Protein AF-K7KQ99-F1 (afdb_monomer_lite)

Organism: Glycine max (NCBI:txid3847)

Sequence (174 aa):
MGEITYEMKDLAYCYRIIEVPTDLLSLSADNTRWLSEVENCKVRKMDAMFNAAYFALNLCDNMQGCGGANHTPCLQRKILDYFSGVDNADFCKKIGQSSPFLRADLKVFLQSNSHARFTPRAVARVMHGIASPAYPSTAWSKTHFWGRYTHIDFKEVMEAAKEELKNFVGKDTL

Foldseek 3Di:
DDDDDDDDDDPVPPDDDPDDDPDPPVVVVVVVVVVVVVVVVVVLVVVLLVCQVCCLPPPCPCPQVADDNRSVVSSVVSVVCVVVVVCPVPPVCQQDADDPCLLVVLLVVCVVPVVDDDQLLRSLCQQCQHADPSRGCVPRVPDPSGNVRVSHDSVSSSVSNNVSVVVVVVVVVD

pLDDT: mean 84.24, std 14.12, range [37.81, 97.44]

Structure (mmCIF, N/CA/C/O backbone):
data_AF-K7KQ99-F1
#
_entry.id   AF-K7KQ99-F1
#
loop_
_atom_site.group_PDB
_atom_site.id
_atom_site.type_symbol
_atom_site.label_atom_id
_atom_site.label_alt_id
_atom_site.label_comp_id
_atom_site.label_asym_id
_atom_site.label_entity_id
_atom_site.label_seq_id
_atom_site.pdbx_PDB_ins_code
_atom_site.Cartn_x
_atom_site.Cartn_y
_atom_site.Cartn_z
_atom_site.occupancy
_atom_site.B_iso_or_equiv
_atom_site.auth_seq_id
_atom_site.auth_comp_id
_atom_site.auth_asym_id
_atom_site.auth_atom_id
_atom_site.pdbx_PDB_model_num
ATOM 1 N N . MET A 1 1 ? 4.395 -51.155 4.653 1.00 43.78 1 MET A N 1
ATOM 2 C CA . MET A 1 1 ? 4.197 -49.739 4.286 1.00 43.78 1 MET A CA 1
ATOM 3 C C . MET A 1 1 ? 4.513 -48.923 5.524 1.00 43.78 1 MET A C 1
ATOM 5 O O . MET A 1 1 ? 3.871 -49.160 6.534 1.00 43.78 1 MET A O 1
ATOM 9 N N . GLY A 1 2 ? 5.576 -48.116 5.502 1.00 45.88 2 GLY A N 1
ATOM 10 C CA . GLY A 1 2 ? 5.988 -47.327 6.667 1.00 45.88 2 GLY A CA 1
ATOM 11 C C . GLY A 1 2 ? 5.141 -46.065 6.761 1.00 45.88 2 GLY A C 1
ATOM 12 O O . GLY A 1 2 ? 5.211 -45.227 5.866 1.00 45.88 2 GLY A O 1
ATOM 13 N N . GLU A 1 3 ? 4.314 -45.960 7.797 1.00 49.88 3 GLU A N 1
ATOM 14 C CA . GLU A 1 3 ? 3.566 -44.739 8.090 1.00 49.88 3 GLU A CA 1
ATOM 15 C C . GLU A 1 3 ? 4.541 -43.619 8.463 1.00 49.88 3 GLU A C 1
ATOM 17 O O . GLU A 1 3 ? 5.326 -43.735 9.403 1.00 49.88 3 GLU A O 1
ATOM 22 N N . ILE A 1 4 ? 4.505 -42.533 7.692 1.00 57.16 4 ILE A N 1
ATOM 23 C CA . ILE A 1 4 ? 5.233 -41.303 7.994 1.00 57.16 4 ILE A CA 1
ATOM 24 C C . ILE A 1 4 ? 4.405 -40.548 9.032 1.00 57.16 4 ILE A C 1
ATOM 26 O O . ILE A 1 4 ? 3.406 -39.910 8.704 1.00 57.16 4 ILE A O 1
ATOM 30 N N . THR A 1 5 ? 4.819 -40.619 10.292 1.00 49.56 5 THR A N 1
ATOM 31 C CA . THR A 1 5 ? 4.307 -39.751 11.353 1.00 49.56 5 THR A CA 1
ATOM 32 C C . THR A 1 5 ? 5.035 -38.413 11.285 1.00 49.56 5 THR A C 1
ATOM 34 O O . THR A 1 5 ? 6.241 -38.354 11.524 1.00 49.56 5 THR A O 1
ATOM 37 N N . TYR A 1 6 ? 4.322 -37.338 10.950 1.00 66.25 6 TYR A N 1
ATOM 38 C CA . TYR A 1 6 ? 4.830 -35.975 11.103 1.00 66.25 6 TYR A CA 1
ATOM 39 C C . TYR A 1 6 ? 4.255 -35.368 12.387 1.00 66.25 6 TYR A C 1
ATOM 41 O O . TYR A 1 6 ? 3.071 -35.518 12.681 1.00 66.25 6 TYR A O 1
ATOM 49 N N . GLU A 1 7 ? 5.107 -34.692 13.152 1.00 58.25 7 GLU A N 1
ATOM 50 C CA . GLU A 1 7 ? 4.725 -33.982 14.368 1.00 58.25 7 GLU A CA 1
ATOM 51 C C . GLU A 1 7 ? 4.731 -32.476 14.067 1.00 58.25 7 GLU A C 1
ATOM 53 O O . GLU A 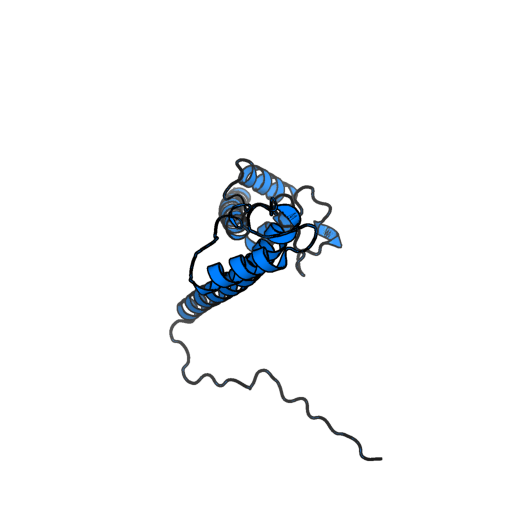1 7 ? 5.762 -31.900 13.706 1.00 58.25 7 GLU A O 1
ATOM 58 N N . MET A 1 8 ? 3.567 -31.831 14.166 1.00 61.69 8 MET A N 1
ATOM 59 C CA . MET A 1 8 ? 3.428 -30.389 13.963 1.00 61.69 8 MET A CA 1
ATOM 60 C C . MET A 1 8 ? 3.945 -29.667 15.211 1.00 61.69 8 MET A C 1
ATOM 62 O O . MET A 1 8 ? 3.197 -29.424 16.154 1.00 61.69 8 MET A O 1
ATOM 66 N N . LYS A 1 9 ? 5.242 -29.349 15.250 1.00 59.62 9 LYS A N 1
ATOM 67 C CA . LYS A 1 9 ? 5.777 -28.449 16.278 1.00 59.62 9 LYS A CA 1
ATOM 68 C C . LYS A 1 9 ? 5.304 -27.026 15.999 1.00 59.62 9 LYS A C 1
ATOM 70 O O . LYS A 1 9 ? 5.375 -26.560 14.863 1.00 59.62 9 LYS A O 1
ATOM 75 N N . ASP A 1 10 ? 4.820 -26.356 17.039 1.00 62.56 10 ASP A N 1
ATOM 76 C CA . ASP A 1 10 ? 4.367 -24.970 16.976 1.00 62.56 10 ASP A CA 1
ATOM 77 C C . ASP A 1 10 ? 5.523 -24.059 16.524 1.00 62.56 10 ASP A C 1
ATOM 79 O O . ASP A 1 10 ? 6.501 -23.844 17.246 1.00 62.56 10 ASP A O 1
ATOM 83 N N . LEU A 1 11 ? 5.421 -23.552 15.291 1.00 63.31 11 LEU A N 1
ATOM 84 C CA . LEU A 1 11 ? 6.428 -22.702 14.650 1.00 63.31 11 LEU A CA 1
ATOM 85 C C . LEU A 1 11 ? 6.649 -21.379 15.405 1.00 63.31 11 LEU A C 1
ATOM 87 O O . LEU A 1 11 ? 7.655 -20.709 15.168 1.00 63.31 11 LEU A O 1
ATOM 91 N N . ALA A 1 12 ? 5.747 -21.001 16.318 1.00 62.38 12 ALA A N 1
ATOM 92 C CA . ALA A 1 12 ? 5.873 -19.785 17.114 1.00 62.38 12 ALA A CA 1
ATOM 93 C C . ALA A 1 12 ? 7.035 -19.833 18.131 1.00 62.38 12 ALA A C 1
ATOM 95 O O . ALA A 1 12 ? 7.519 -18.784 18.551 1.00 62.38 12 ALA A O 1
ATOM 96 N N . TYR A 1 13 ? 7.535 -21.020 18.495 1.00 55.25 13 TYR A N 1
ATOM 97 C CA . TYR A 1 13 ? 8.533 -21.194 19.563 1.00 55.25 13 TYR A CA 1
ATOM 98 C C . TYR A 1 13 ? 10.008 -21.058 19.140 1.00 55.25 13 TYR A C 1
ATOM 100 O O . TYR A 1 13 ? 10.902 -21.302 19.951 1.00 55.25 13 TYR A O 1
ATOM 108 N N . CYS A 1 14 ? 10.315 -20.637 17.910 1.00 71.56 14 CYS A N 1
ATOM 109 C CA . CYS A 1 14 ? 11.712 -20.470 17.472 1.00 71.56 14 CYS A CA 1
ATOM 110 C C . CYS A 1 14 ? 12.443 -19.285 18.133 1.00 71.56 14 CYS A C 1
ATOM 112 O O . CYS A 1 14 ? 13.651 -19.132 17.951 1.00 71.56 14 CYS A O 1
ATOM 114 N N . TYR A 1 15 ? 11.735 -18.454 18.901 1.00 72.88 15 TYR A N 1
ATOM 115 C CA . TYR A 1 15 ? 12.301 -17.306 19.601 1.00 72.88 15 TYR A CA 1
ATOM 116 C C . TYR A 1 15 ? 11.977 -17.380 21.092 1.00 72.88 15 TYR A C 1
ATOM 118 O O . TYR A 1 15 ? 10.843 -17.635 21.490 1.00 72.88 15 TYR A O 1
ATOM 126 N N . ARG A 1 16 ? 12.985 -17.125 21.931 1.00 77.81 16 ARG A N 1
ATOM 127 C CA . ARG A 1 16 ? 12.833 -16.985 23.381 1.00 77.81 16 ARG A CA 1
ATOM 128 C C . ARG A 1 16 ? 13.066 -15.527 23.750 1.00 77.81 16 ARG A C 1
ATOM 130 O O . ARG A 1 16 ? 14.106 -14.974 23.404 1.00 77.81 16 ARG A O 1
ATOM 137 N N . ILE A 1 17 ? 12.129 -14.925 24.480 1.00 82.38 17 ILE A N 1
ATOM 138 C CA . ILE A 1 17 ? 12.326 -13.596 25.069 1.00 82.38 17 ILE A CA 1
ATOM 139 C C . ILE A 1 17 ? 13.423 -13.730 26.131 1.00 82.38 17 ILE A C 1
ATOM 141 O O . ILE A 1 17 ? 13.237 -14.413 27.138 1.00 82.38 17 ILE A O 1
ATOM 145 N N . ILE A 1 18 ? 14.594 -13.151 25.861 1.00 85.81 18 ILE A N 1
ATOM 146 C CA . ILE A 1 18 ? 15.733 -13.159 26.793 1.00 85.81 18 ILE A CA 1
ATOM 147 C C . ILE A 1 18 ? 15.508 -12.119 27.892 1.00 85.81 18 ILE A C 1
ATOM 149 O O . ILE A 1 18 ? 15.753 -12.400 29.061 1.00 85.81 18 ILE A O 1
ATOM 153 N N . GLU A 1 19 ? 14.990 -10.955 27.511 1.00 86.88 19 GLU A N 1
ATOM 154 C CA . GLU A 1 19 ? 14.719 -9.829 28.392 1.00 86.88 19 GLU A CA 1
ATOM 155 C C . GLU A 1 19 ? 13.341 -9.262 28.054 1.00 86.88 19 GLU A C 1
ATOM 157 O O . GLU A 1 19 ? 13.034 -9.010 26.886 1.00 86.88 19 GLU A O 1
ATOM 162 N N . VAL A 1 20 ? 12.483 -9.124 29.069 1.00 87.19 20 VAL A N 1
ATOM 163 C CA . VAL A 1 20 ? 11.150 -8.546 28.889 1.00 87.19 20 VAL A CA 1
ATOM 164 C C . VAL A 1 20 ? 11.314 -7.028 28.776 1.00 87.19 20 VAL A C 1
ATOM 166 O O . VAL A 1 20 ? 11.814 -6.418 29.723 1.00 87.19 20 VAL A O 1
ATOM 169 N N . PRO A 1 21 ? 10.903 -6.403 27.659 1.00 87.25 21 PRO A N 1
ATOM 170 C CA . PRO A 1 21 ? 11.027 -4.963 27.486 1.00 87.25 21 PRO A CA 1
ATOM 171 C C . PRO A 1 21 ? 10.235 -4.230 28.567 1.00 87.25 21 PRO A C 1
ATOM 173 O O . PRO A 1 21 ? 9.059 -4.523 28.785 1.00 87.25 21 PRO A O 1
ATOM 176 N N . THR A 1 22 ? 10.864 -3.254 29.214 1.00 92.00 22 THR A N 1
ATOM 177 C CA . THR A 1 22 ? 10.213 -2.414 30.230 1.00 92.00 22 THR A CA 1
ATOM 178 C C . THR A 1 22 ? 9.195 -1.451 29.619 1.00 92.00 22 THR A C 1
ATOM 180 O O . THR A 1 22 ? 8.203 -1.121 30.264 1.00 92.00 22 THR A O 1
ATOM 183 N N . ASP A 1 23 ? 9.410 -1.044 28.365 1.00 94.12 23 ASP A N 1
ATOM 184 C CA . ASP A 1 23 ? 8.520 -0.174 27.600 1.00 94.12 23 ASP A CA 1
ATOM 185 C C . ASP A 1 23 ? 8.159 -0.811 26.249 1.00 94.12 23 ASP A C 1
ATOM 187 O O . ASP A 1 23 ? 8.884 -0.723 25.252 1.00 94.12 23 ASP A O 1
ATOM 191 N N . LEU A 1 24 ? 6.993 -1.457 26.218 1.00 93.19 24 LEU A N 1
ATOM 192 C CA . LEU A 1 24 ? 6.443 -2.064 25.006 1.00 93.19 24 LEU A CA 1
ATOM 193 C C . LEU A 1 24 ? 6.064 -1.023 23.942 1.00 93.19 24 LEU A C 1
ATOM 195 O O . LEU A 1 24 ? 6.106 -1.338 22.751 1.00 93.19 24 LEU A O 1
ATOM 199 N N . LEU A 1 25 ? 5.698 0.202 24.338 1.00 94.00 25 LEU A N 1
ATOM 200 C CA . LEU A 1 25 ? 5.311 1.253 23.397 1.00 94.00 25 LEU A CA 1
ATOM 201 C C . LEU A 1 25 ? 6.534 1.741 22.627 1.00 94.00 25 LEU A C 1
ATOM 203 O O . LEU A 1 25 ? 6.491 1.776 21.395 1.00 94.00 25 LEU A O 1
ATOM 207 N N . SER A 1 26 ? 7.629 2.028 23.331 1.00 94.69 26 SER A N 1
ATOM 208 C CA . SER A 1 26 ? 8.900 2.405 22.708 1.00 94.69 26 SER A CA 1
ATOM 209 C C . SER A 1 26 ? 9.400 1.317 21.753 1.00 94.69 26 SER A C 1
ATOM 211 O O . SER A 1 26 ? 9.641 1.592 20.576 1.00 94.69 26 SER A O 1
ATOM 213 N N . LEU A 1 27 ? 9.403 0.050 22.193 1.00 94.12 27 LEU A N 1
ATOM 214 C CA . LEU A 1 27 ? 9.793 -1.071 21.333 1.00 94.12 27 LEU A CA 1
ATOM 215 C C . LEU A 1 27 ? 8.926 -1.164 20.067 1.00 94.12 27 LEU A C 1
ATOM 217 O O . LEU A 1 27 ? 9.435 -1.397 18.970 1.00 94.12 27 LEU A O 1
ATOM 221 N N . SER A 1 28 ? 7.609 -0.985 20.196 1.00 94.81 28 SER A N 1
ATOM 222 C CA . SER A 1 28 ? 6.703 -1.019 19.044 1.00 94.81 28 SER A CA 1
ATOM 223 C C . SER A 1 28 ? 6.969 0.124 18.058 1.00 94.81 28 SER A C 1
ATOM 225 O O . SER A 1 28 ? 6.909 -0.084 16.841 1.00 94.81 28 SER A O 1
ATOM 227 N N . ALA A 1 29 ? 7.309 1.313 18.562 1.00 94.06 29 ALA A N 1
ATOM 228 C CA . ALA A 1 29 ? 7.637 2.474 17.749 1.00 94.06 29 ALA A CA 1
ATOM 229 C C . ALA A 1 29 ? 8.964 2.274 17.004 1.00 94.06 29 ALA A C 1
ATOM 231 O O . ALA A 1 29 ? 9.037 2.546 15.804 1.00 94.06 29 ALA A O 1
ATOM 232 N N . ASP A 1 30 ? 9.978 1.734 17.679 1.00 94.75 30 ASP A N 1
ATOM 233 C CA . ASP A 1 30 ? 11.277 1.433 17.078 1.00 94.75 30 ASP A CA 1
ATOM 234 C C . ASP A 1 30 ? 11.171 0.334 16.017 1.00 94.75 30 ASP A C 1
ATOM 236 O O . ASP A 1 30 ? 11.665 0.510 14.902 1.00 94.75 30 ASP A O 1
ATOM 240 N N . ASN A 1 31 ? 10.432 -0.744 16.298 1.00 95.12 31 ASN A N 1
ATOM 241 C CA . ASN A 1 31 ? 10.139 -1.779 15.305 1.00 95.12 31 ASN A CA 1
ATOM 242 C C . ASN A 1 31 ? 9.397 -1.204 14.094 1.00 95.12 31 ASN A C 1
ATOM 244 O O . ASN A 1 31 ? 9.729 -1.528 12.957 1.00 95.12 31 ASN A O 1
ATOM 248 N N . THR A 1 32 ? 8.416 -0.326 14.316 1.00 94.00 32 THR A N 1
ATOM 249 C CA . THR A 1 32 ? 7.682 0.330 13.223 1.00 94.00 32 THR A CA 1
ATOM 250 C C . THR A 1 32 ? 8.614 1.192 12.373 1.00 94.00 32 THR A C 1
ATOM 252 O O . THR A 1 32 ? 8.541 1.138 11.143 1.00 94.00 32 THR A O 1
ATOM 255 N N . ARG A 1 33 ? 9.514 1.959 13.001 1.00 93.38 33 ARG A N 1
ATOM 256 C CA . ARG A 1 33 ? 10.510 2.782 12.301 1.00 93.38 33 ARG A CA 1
ATOM 257 C C . ARG A 1 33 ? 11.445 1.911 11.465 1.00 93.38 33 ARG A C 1
ATOM 259 O O . ARG A 1 33 ? 11.558 2.135 10.263 1.00 93.38 33 ARG A O 1
ATOM 266 N N . TRP A 1 34 ? 12.035 0.883 12.070 1.00 96.19 34 TRP A N 1
ATOM 267 C CA . TRP A 1 34 ? 12.960 -0.022 11.390 1.00 96.19 34 TRP A CA 1
ATOM 268 C C . TRP A 1 34 ? 12.298 -0.762 10.224 1.00 96.19 34 TRP A C 1
ATOM 270 O O . TRP A 1 34 ? 12.834 -0.797 9.118 1.00 96.19 34 TRP A O 1
ATOM 280 N N . LEU A 1 35 ? 11.091 -1.299 10.426 1.00 96.00 35 LEU A N 1
ATOM 281 C CA . LEU A 1 35 ? 10.347 -1.963 9.355 1.00 96.00 35 LEU A CA 1
ATOM 282 C C . LEU A 1 35 ? 10.003 -0.999 8.215 1.00 96.00 35 LEU A C 1
ATOM 284 O O . LEU A 1 35 ? 10.075 -1.401 7.056 1.00 96.00 35 LEU A O 1
ATOM 288 N N . SER A 1 36 ? 9.705 0.268 8.520 1.00 89.25 36 SER A N 1
ATOM 289 C CA . SER A 1 36 ? 9.479 1.298 7.496 1.00 89.25 36 SER A CA 1
ATOM 290 C C . SER A 1 36 ? 10.750 1.580 6.687 1.00 89.25 36 SER A C 1
ATOM 292 O O . SER A 1 36 ? 10.695 1.745 5.471 1.00 89.25 36 SER A O 1
ATOM 294 N N . GLU A 1 37 ? 11.920 1.621 7.328 1.00 89.38 37 GLU A N 1
ATOM 295 C CA . GLU A 1 37 ? 13.207 1.780 6.637 1.00 89.38 37 GLU A CA 1
ATOM 296 C C . GLU A 1 37 ? 13.516 0.584 5.729 1.00 89.38 37 GLU A C 1
ATOM 298 O O . GLU A 1 37 ? 13.931 0.762 4.579 1.00 89.38 37 GLU A O 1
ATOM 303 N N . VAL A 1 38 ? 13.264 -0.635 6.217 1.00 92.81 38 VAL A N 1
ATOM 304 C CA . VAL A 1 38 ? 13.415 -1.865 5.432 1.00 92.81 38 VAL A CA 1
ATOM 305 C C . VAL A 1 38 ? 12.477 -1.846 4.229 1.00 92.81 38 VAL A C 1
ATOM 307 O O . VAL A 1 38 ? 12.939 -2.072 3.110 1.00 92.81 38 VAL A O 1
ATOM 310 N N . GLU A 1 39 ? 11.194 -1.546 4.431 1.00 89.56 39 GLU A N 1
ATOM 311 C CA . GLU A 1 39 ? 10.198 -1.421 3.362 1.00 89.56 39 GLU A CA 1
ATOM 312 C C . GLU A 1 39 ? 10.657 -0.417 2.299 1.00 89.56 39 GLU A C 1
ATOM 314 O O . GLU A 1 39 ? 10.810 -0.788 1.134 1.00 89.56 39 GLU A O 1
ATOM 319 N N . ASN A 1 40 ? 10.995 0.810 2.705 1.00 85.12 40 ASN A N 1
ATOM 320 C CA . ASN A 1 40 ? 11.466 1.861 1.802 1.00 85.12 40 ASN A CA 1
ATOM 321 C C . ASN A 1 40 ? 12.708 1.434 1.009 1.00 85.12 40 ASN A C 1
ATOM 323 O O . ASN A 1 40 ? 12.800 1.676 -0.194 1.00 85.12 40 ASN A O 1
ATOM 327 N N . CYS A 1 41 ? 13.665 0.762 1.654 1.00 86.62 41 CYS A N 1
ATOM 328 C CA . CYS A 1 41 ? 14.852 0.245 0.979 1.00 86.62 41 CYS A CA 1
ATOM 329 C C . CYS A 1 41 ? 14.492 -0.796 -0.093 1.00 86.62 41 CYS A C 1
ATOM 331 O O . CYS A 1 41 ? 15.061 -0.782 -1.187 1.00 86.62 41 CYS A O 1
ATOM 333 N N . LYS A 1 42 ? 13.557 -1.710 0.199 1.00 91.25 42 LYS A N 1
ATOM 334 C CA . LYS A 1 42 ? 13.130 -2.746 -0.754 1.00 91.25 42 LYS A CA 1
ATOM 335 C C . LYS A 1 42 ? 12.348 -2.148 -1.922 1.00 91.25 42 LYS A C 1
ATOM 337 O O . LYS A 1 42 ? 12.660 -2.484 -3.064 1.00 91.25 42 LYS A O 1
ATOM 342 N N . VAL A 1 43 ? 11.413 -1.238 -1.653 1.00 86.62 43 VAL A N 1
ATOM 343 C CA . VAL A 1 43 ? 10.639 -0.537 -2.691 1.00 86.62 43 VAL A CA 1
ATOM 344 C C . VAL A 1 43 ? 11.573 0.254 -3.608 1.00 86.62 43 VAL A C 1
ATOM 346 O O . VAL A 1 43 ? 11.543 0.043 -4.817 1.00 86.62 43 VAL A O 1
ATOM 349 N N . ARG A 1 44 ? 12.527 1.025 -3.059 1.00 85.75 44 ARG A N 1
ATOM 350 C CA . ARG A 1 44 ? 13.527 1.760 -3.863 1.00 85.75 44 ARG A CA 1
ATOM 351 C C . ARG A 1 44 ? 14.327 0.866 -4.811 1.00 85.75 44 ARG A C 1
ATOM 353 O O . ARG A 1 44 ? 14.666 1.292 -5.911 1.00 85.75 44 ARG A O 1
ATOM 360 N N . LYS A 1 45 ? 14.654 -0.367 -4.408 1.00 89.19 45 LYS A N 1
ATOM 361 C CA . LYS A 1 45 ? 15.362 -1.325 -5.279 1.00 89.19 45 LYS A CA 1
ATOM 362 C C . LYS A 1 45 ? 14.492 -1.781 -6.448 1.00 89.19 45 LYS A C 1
ATOM 364 O O . LYS A 1 45 ? 14.993 -1.884 -7.567 1.00 89.19 45 LYS A O 1
ATOM 369 N N . MET A 1 46 ? 13.208 -2.035 -6.197 1.00 90.81 46 MET A N 1
ATOM 370 C CA . MET A 1 46 ? 12.254 -2.367 -7.258 1.00 90.81 46 MET A CA 1
ATOM 371 C C . MET A 1 46 ? 12.044 -1.184 -8.202 1.00 90.81 46 MET A C 1
ATOM 373 O O . MET A 1 46 ? 12.119 -1.369 -9.415 1.00 90.81 46 MET A O 1
ATOM 377 N N . ASP A 1 47 ? 11.885 0.026 -7.665 1.00 87.25 47 ASP A N 1
ATOM 378 C CA . ASP A 1 47 ? 11.748 1.248 -8.461 1.00 87.25 47 ASP A CA 1
ATOM 379 C C . ASP A 1 47 ? 12.978 1.490 -9.335 1.00 87.25 47 ASP A C 1
ATOM 381 O O . ASP A 1 47 ? 12.848 1.825 -10.509 1.00 87.25 47 ASP A O 1
ATOM 385 N N . ALA A 1 48 ? 14.185 1.280 -8.799 1.00 88.25 48 ALA A N 1
ATOM 386 C CA . ALA A 1 48 ? 15.420 1.413 -9.566 1.00 88.25 48 ALA A CA 1
ATOM 387 C C . ALA A 1 48 ? 15.443 0.465 -10.777 1.00 88.25 48 ALA A C 1
ATOM 389 O O . ALA A 1 48 ? 15.750 0.899 -11.890 1.00 88.25 48 ALA A O 1
ATOM 390 N N . MET A 1 49 ? 15.063 -0.806 -10.589 1.00 89.50 49 MET A N 1
ATOM 391 C CA . MET A 1 49 ? 14.964 -1.763 -11.695 1.00 89.50 49 MET A CA 1
ATOM 392 C C . MET A 1 49 ? 13.867 -1.394 -12.693 1.00 89.50 49 MET A C 1
ATOM 394 O O . MET A 1 49 ? 14.119 -1.393 -13.900 1.00 89.50 49 MET A O 1
ATOM 398 N N . PHE A 1 50 ? 12.671 -1.050 -12.209 1.00 90.00 50 PHE A N 1
ATOM 399 C CA . PHE A 1 50 ? 11.561 -0.642 -13.065 1.00 90.00 50 PHE A CA 1
ATOM 400 C C . PHE A 1 50 ? 11.940 0.570 -13.919 1.00 90.00 50 PHE A C 1
ATOM 402 O O . PHE A 1 50 ? 11.751 0.553 -15.131 1.00 90.00 50 PHE A O 1
ATOM 409 N N . ASN A 1 51 ? 12.553 1.588 -13.314 1.00 86.62 51 ASN A N 1
ATOM 410 C CA . ASN A 1 51 ? 12.977 2.799 -14.008 1.00 86.62 51 ASN A CA 1
ATOM 411 C C . ASN A 1 51 ? 14.064 2.519 -15.050 1.00 86.62 51 ASN A C 1
ATOM 413 O O . ASN A 1 51 ? 14.031 3.104 -16.132 1.00 86.62 51 ASN A O 1
ATOM 417 N N . ALA A 1 52 ? 15.006 1.616 -14.763 1.00 87.94 52 ALA A N 1
ATOM 418 C CA . ALA A 1 52 ? 16.021 1.212 -15.733 1.00 87.94 52 ALA A CA 1
ATOM 419 C C . ALA A 1 52 ? 15.391 0.535 -16.962 1.00 87.94 52 ALA A C 1
ATOM 421 O O . ALA A 1 52 ? 15.705 0.907 -18.095 1.00 87.94 52 ALA A O 1
ATOM 422 N N . ALA A 1 53 ? 14.466 -0.406 -16.745 1.00 87.94 53 ALA A N 1
ATOM 423 C CA . ALA A 1 5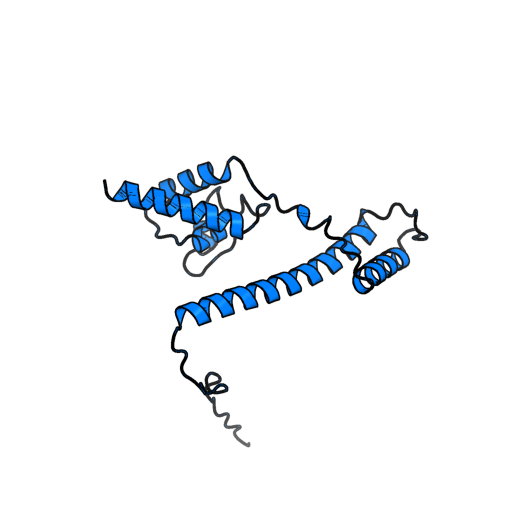3 ? 13.753 -1.092 -17.820 1.00 87.94 53 ALA A CA 1
ATOM 424 C C . ALA A 1 53 ? 12.831 -0.141 -18.603 1.00 87.94 53 ALA A C 1
ATOM 426 O O . ALA A 1 53 ? 12.856 -0.125 -19.833 1.00 87.94 53 ALA A O 1
ATOM 427 N N . TYR A 1 54 ? 12.061 0.695 -17.903 1.00 87.75 54 TYR A N 1
ATOM 428 C CA . TYR A 1 54 ? 11.166 1.672 -18.517 1.00 87.75 54 TYR A CA 1
ATOM 429 C C . TYR A 1 54 ? 11.937 2.673 -19.377 1.00 87.75 54 TYR A C 1
ATOM 431 O O . TYR A 1 54 ? 11.531 2.934 -20.507 1.00 87.75 54 TYR A O 1
ATOM 439 N N . PHE A 1 55 ? 13.060 3.196 -18.872 1.00 86.12 55 PHE A N 1
ATOM 440 C CA . PHE A 1 55 ? 13.925 4.097 -19.628 1.00 86.12 55 PHE A CA 1
ATOM 441 C C . PHE A 1 55 ? 14.448 3.429 -20.900 1.00 86.12 55 PHE A C 1
ATOM 443 O O . PHE A 1 55 ? 14.354 4.013 -21.975 1.00 86.12 55 PHE A O 1
ATOM 450 N N . ALA A 1 56 ? 14.960 2.201 -20.785 1.00 84.88 56 ALA A N 1
ATOM 451 C CA . ALA A 1 56 ? 15.491 1.461 -21.921 1.00 84.88 56 ALA A CA 1
ATOM 452 C C . ALA A 1 56 ? 14.439 1.248 -23.019 1.00 84.88 56 ALA A C 1
ATOM 454 O O . ALA A 1 56 ? 14.760 1.418 -24.185 1.00 84.88 56 ALA A O 1
ATOM 455 N N . LEU A 1 57 ? 13.196 0.929 -22.648 1.00 83.12 57 LEU A N 1
ATOM 456 C CA . LEU A 1 57 ? 12.130 0.610 -23.602 1.00 83.12 57 LEU A CA 1
ATOM 457 C C . LEU A 1 57 ? 11.381 1.830 -24.151 1.00 83.12 57 LEU A C 1
ATOM 459 O O . LEU A 1 57 ? 10.911 1.784 -25.282 1.00 83.12 57 LEU A O 1
ATOM 463 N N . ASN A 1 58 ? 11.218 2.891 -23.354 1.00 83.44 58 ASN A N 1
ATOM 464 C CA . ASN A 1 58 ? 10.287 3.981 -23.674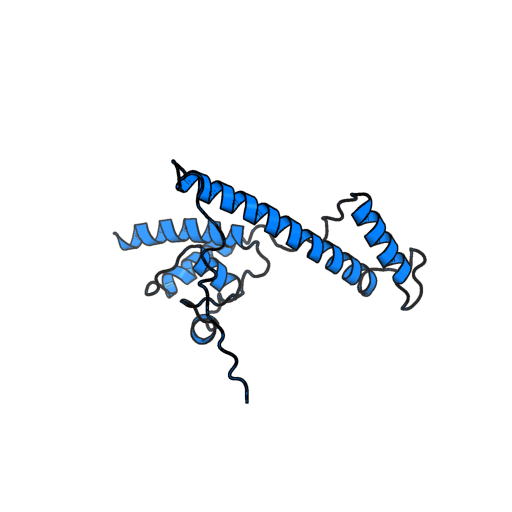 1.00 83.44 58 ASN A CA 1
ATOM 465 C C . ASN A 1 58 ? 10.948 5.358 -23.808 1.00 83.44 58 ASN A C 1
ATOM 467 O O . ASN A 1 58 ? 10.290 6.280 -24.277 1.00 83.44 58 ASN A O 1
ATOM 471 N N . LEU A 1 59 ? 12.195 5.532 -23.351 1.00 83.50 59 LEU A N 1
ATOM 472 C CA . LEU A 1 59 ? 12.850 6.847 -23.283 1.00 83.50 59 LEU A CA 1
ATOM 473 C C . LEU A 1 59 ? 14.253 6.892 -23.917 1.00 83.50 59 LEU A C 1
ATOM 475 O O . LEU A 1 59 ? 14.822 7.978 -23.992 1.00 83.50 59 LEU A O 1
ATOM 479 N N . CYS A 1 60 ? 14.864 5.767 -24.329 1.00 82.94 60 CYS A N 1
ATOM 480 C CA . CYS A 1 60 ? 16.149 5.829 -25.046 1.00 82.94 60 CYS A CA 1
ATOM 481 C C . CYS A 1 60 ? 15.918 6.445 -26.431 1.00 82.94 60 CYS A C 1
ATOM 483 O O . CYS A 1 60 ? 15.422 5.769 -27.326 1.00 82.94 60 CYS A O 1
ATOM 485 N N . ASP A 1 61 ? 16.393 7.670 -26.650 1.00 79.50 61 ASP A N 1
ATOM 486 C CA . ASP A 1 61 ? 16.387 8.318 -27.973 1.00 79.50 61 ASP A CA 1
ATOM 487 C C . ASP A 1 61 ? 17.479 7.776 -28.926 1.00 79.50 61 ASP A C 1
ATOM 489 O O . ASP A 1 61 ? 17.889 8.450 -29.864 1.00 79.50 61 ASP A O 1
ATOM 493 N N . ASN A 1 62 ? 18.034 6.582 -28.676 1.00 74.62 62 ASN A N 1
ATOM 494 C CA . ASN A 1 62 ? 19.167 6.000 -29.423 1.00 74.62 62 ASN A CA 1
ATOM 495 C C . ASN A 1 62 ? 20.464 6.837 -29.433 1.00 74.62 62 ASN A C 1
ATOM 497 O O . ASN A 1 62 ? 21.425 6.516 -30.126 1.00 74.62 62 ASN A O 1
ATOM 501 N N . MET A 1 63 ? 20.548 7.871 -28.594 1.00 66.88 63 MET A N 1
ATOM 502 C CA . MET A 1 63 ? 21.662 8.832 -28.568 1.00 66.88 63 MET A CA 1
ATOM 503 C C . MET A 1 63 ? 22.896 8.354 -27.780 1.00 66.88 63 MET A C 1
ATOM 505 O O . MET A 1 63 ? 23.890 9.066 -27.689 1.00 66.88 63 MET A O 1
ATOM 509 N N . GLN A 1 64 ? 22.852 7.166 -27.170 1.00 66.38 64 GLN A N 1
ATOM 510 C CA . GLN A 1 64 ? 23.871 6.692 -26.216 1.00 66.38 64 GLN A CA 1
ATOM 511 C C . GLN A 1 64 ? 24.476 5.337 -26.604 1.00 66.38 64 GLN A C 1
ATOM 513 O O . GLN A 1 64 ? 24.706 4.480 -25.752 1.00 66.38 64 GLN A O 1
ATOM 518 N N . GLY A 1 65 ? 24.684 5.113 -27.903 1.00 67.56 65 GLY A N 1
ATOM 519 C CA . GLY A 1 65 ? 25.214 3.846 -28.427 1.00 67.56 65 GLY A CA 1
ATOM 520 C C . GLY A 1 65 ? 24.218 2.677 -28.376 1.00 67.56 65 GLY A C 1
ATOM 521 O O . GLY A 1 65 ? 24.607 1.540 -28.627 1.00 67.56 65 GLY A O 1
ATOM 522 N N . CYS A 1 66 ? 22.948 2.952 -28.052 1.00 78.62 66 CYS A N 1
ATOM 523 C CA . CYS A 1 66 ? 21.817 2.024 -28.155 1.00 78.62 66 CYS A CA 1
ATOM 524 C C . CYS A 1 66 ? 21.303 2.065 -29.612 1.00 78.62 66 CYS A C 1
ATOM 526 O O . CYS A 1 66 ? 21.265 3.141 -30.207 1.00 78.62 66 CYS A O 1
ATOM 528 N N . GLY A 1 67 ? 21.007 0.912 -30.226 1.00 69.31 67 GLY A N 1
ATOM 529 C CA . GLY A 1 67 ? 20.705 0.828 -31.663 1.00 69.31 67 GLY A CA 1
ATOM 530 C C . GLY A 1 67 ? 19.550 -0.121 -31.976 1.00 69.31 67 GLY A C 1
ATOM 531 O O . GLY A 1 67 ? 19.598 -1.302 -31.630 1.00 69.31 67 GLY A O 1
ATOM 532 N N . GLY A 1 68 ? 18.516 0.382 -32.657 1.00 73.06 68 GLY A N 1
ATOM 533 C CA . GLY A 1 68 ? 17.309 -0.393 -32.959 1.00 73.06 68 GLY A CA 1
ATOM 534 C C . GLY A 1 68 ? 16.620 -0.875 -31.679 1.00 73.06 68 GLY A C 1
ATOM 535 O O . GLY A 1 68 ? 16.405 -0.091 -30.767 1.00 73.06 68 GLY A O 1
ATOM 536 N N . ALA A 1 69 ? 16.313 -2.172 -31.596 1.00 74.25 69 ALA A N 1
ATOM 537 C CA . ALA A 1 69 ? 15.747 -2.793 -30.393 1.00 74.25 69 ALA A CA 1
ATOM 538 C C . ALA A 1 69 ? 16.803 -3.175 -29.327 1.00 74.25 69 ALA A C 1
ATOM 540 O O . ALA A 1 69 ? 16.455 -3.698 -28.266 1.00 74.25 69 ALA A O 1
ATOM 541 N N . ASN A 1 70 ? 18.100 -2.948 -29.585 1.00 81.25 70 ASN A N 1
ATOM 542 C CA . ASN A 1 70 ? 19.172 -3.308 -28.656 1.00 81.25 70 ASN A CA 1
ATOM 543 C C . ASN A 1 70 ? 19.452 -2.179 -27.656 1.00 81.25 70 ASN A C 1
ATOM 545 O O . ASN A 1 70 ? 20.315 -1.322 -27.865 1.00 81.25 70 ASN A O 1
ATOM 549 N N . HIS A 1 71 ? 18.764 -2.241 -26.515 1.00 86.44 71 HIS A N 1
ATOM 550 C CA . HIS A 1 71 ? 18.937 -1.307 -25.396 1.00 86.44 71 HIS A CA 1
ATOM 551 C C . HIS A 1 71 ? 19.867 -1.815 -24.277 1.00 86.44 71 HIS A C 1
ATOM 553 O O . HIS A 1 71 ? 19.973 -1.176 -23.227 1.00 86.44 71 HIS A O 1
ATOM 559 N N . THR A 1 72 ? 20.588 -2.925 -24.488 1.00 87.44 72 THR A N 1
ATOM 560 C CA . THR A 1 72 ? 21.564 -3.473 -23.524 1.00 87.44 72 THR A CA 1
ATOM 561 C C . THR A 1 72 ? 22.560 -2.426 -23.001 1.00 87.44 72 THR A C 1
ATOM 563 O O . THR A 1 72 ? 22.736 -2.366 -21.782 1.00 87.44 72 THR A O 1
ATOM 566 N N . PRO A 1 73 ? 23.152 -1.542 -23.837 1.00 87.38 73 PRO A N 1
ATOM 567 C CA . PRO A 1 73 ? 24.074 -0.512 -23.345 1.00 87.38 73 PRO A CA 1
ATOM 568 C C . PRO A 1 73 ? 23.416 0.483 -22.375 1.00 87.38 73 PRO A C 1
ATOM 570 O O . PRO A 1 73 ? 24.024 0.898 -21.389 1.00 87.38 73 PRO A O 1
ATOM 573 N N . CYS A 1 74 ? 22.146 0.836 -22.598 1.00 87.50 74 CYS A N 1
ATOM 574 C CA . CYS A 1 74 ? 21.404 1.738 -21.712 1.00 87.50 74 CYS A CA 1
ATOM 575 C C . CYS A 1 74 ? 21.111 1.106 -20.357 1.00 87.50 74 CYS A C 1
ATOM 577 O O . CYS A 1 74 ? 21.265 1.766 -19.329 1.00 87.50 74 CYS A O 1
ATOM 579 N N . LEU A 1 75 ? 20.723 -0.171 -20.356 1.00 88.25 75 LEU A N 1
ATOM 580 C CA . LEU A 1 75 ? 20.533 -0.946 -19.132 1.00 88.25 75 LEU A CA 1
ATOM 581 C C . LEU A 1 75 ? 21.840 -1.059 -18.347 1.00 88.25 75 LEU A C 1
ATOM 583 O O . LEU A 1 75 ? 21.855 -0.755 -17.158 1.00 88.25 75 LEU A O 1
ATOM 587 N N . GLN A 1 76 ? 22.944 -1.417 -19.008 1.00 90.06 76 GLN A N 1
ATOM 588 C CA . GLN A 1 76 ? 24.263 -1.493 -18.374 1.00 90.06 76 GLN A CA 1
ATOM 589 C C . GLN A 1 76 ? 24.663 -0.162 -17.733 1.00 90.06 76 GLN A C 1
ATOM 591 O O . GLN A 1 76 ? 25.106 -0.148 -16.588 1.00 90.06 76 GLN A O 1
ATOM 596 N N . ARG A 1 77 ? 24.433 0.963 -18.418 1.00 87.62 77 ARG A N 1
ATOM 597 C CA . ARG A 1 77 ? 24.693 2.293 -17.858 1.00 87.62 77 ARG A CA 1
ATOM 598 C C . ARG A 1 77 ? 23.854 2.573 -16.611 1.00 87.62 77 ARG A C 1
ATOM 600 O O . ARG A 1 77 ? 24.406 2.982 -15.600 1.00 87.62 77 ARG A O 1
ATOM 607 N N . LYS A 1 78 ? 22.549 2.283 -16.638 1.00 88.69 78 LYS A N 1
ATOM 608 C CA . LYS A 1 78 ? 21.679 2.446 -15.459 1.00 88.69 78 LYS A CA 1
ATOM 609 C C . LYS A 1 78 ? 22.093 1.550 -14.287 1.00 88.69 78 LYS A C 1
ATOM 611 O O . LYS A 1 78 ? 22.000 1.976 -13.140 1.00 88.69 78 LYS A O 1
ATOM 616 N N . ILE A 1 79 ? 22.577 0.340 -14.566 1.00 90.31 79 ILE A N 1
ATOM 617 C CA . ILE A 1 79 ? 23.131 -0.564 -13.549 1.00 90.31 79 ILE A CA 1
ATOM 618 C C . ILE A 1 79 ? 24.409 0.032 -12.943 1.00 90.31 79 ILE A C 1
ATOM 620 O O . ILE A 1 79 ? 24.548 0.058 -11.722 1.00 90.31 79 ILE A O 1
ATOM 624 N N . LEU A 1 80 ? 25.319 0.547 -13.772 1.00 91.31 80 LEU A N 1
ATOM 625 C CA . LEU A 1 80 ? 26.547 1.197 -13.305 1.00 91.31 80 LEU A CA 1
ATOM 626 C C . LEU A 1 80 ? 26.252 2.447 -12.466 1.00 91.31 80 LEU A C 1
ATOM 628 O O . LEU A 1 80 ? 26.849 2.608 -11.406 1.00 91.31 80 LEU A O 1
ATOM 632 N N . ASP A 1 81 ? 25.303 3.285 -12.891 1.00 89.94 81 ASP A N 1
ATOM 633 C CA . ASP A 1 81 ? 24.846 4.459 -12.134 1.00 89.94 81 ASP A CA 1
ATOM 634 C C . ASP A 1 81 ? 24.304 4.059 -10.748 1.00 89.94 81 ASP A C 1
ATOM 636 O O . ASP A 1 81 ? 24.613 4.694 -9.742 1.00 89.94 81 ASP A O 1
ATOM 640 N N . TYR A 1 82 ? 23.525 2.973 -10.673 1.00 89.62 82 TYR A N 1
ATOM 641 C CA . TYR A 1 82 ? 22.996 2.466 -9.406 1.00 89.62 82 TYR A CA 1
ATOM 642 C C . TYR A 1 82 ? 24.115 2.047 -8.440 1.00 89.62 82 TYR A C 1
ATOM 644 O O . TYR A 1 82 ? 24.096 2.422 -7.268 1.00 89.62 82 TYR A O 1
ATOM 652 N N . PHE A 1 83 ? 25.111 1.297 -8.924 1.00 92.31 83 PHE A N 1
ATOM 653 C CA . PHE A 1 83 ? 26.221 0.823 -8.090 1.00 92.31 83 PHE A CA 1
ATOM 654 C C . PHE A 1 83 ? 27.275 1.894 -7.786 1.00 92.31 83 PHE A C 1
ATOM 656 O O . PHE A 1 83 ? 28.005 1.750 -6.807 1.00 92.31 83 PHE A O 1
ATOM 663 N N . SER A 1 84 ? 27.347 2.973 -8.569 1.00 92.38 84 SER A N 1
ATOM 664 C CA . SER A 1 84 ? 28.201 4.129 -8.269 1.00 92.38 84 SER A CA 1
ATOM 665 C C . SER A 1 84 ? 27.575 5.101 -7.261 1.00 92.38 84 SER A C 1
ATOM 667 O O . SER A 1 84 ? 28.229 6.056 -6.848 1.00 92.38 84 SER A O 1
ATOM 669 N N . GLY A 1 85 ? 26.333 4.853 -6.830 1.00 84.56 85 GLY A N 1
ATOM 670 C CA . GLY A 1 85 ? 25.618 5.709 -5.883 1.00 84.56 85 GLY A CA 1
ATOM 671 C C . GLY A 1 85 ? 25.013 6.963 -6.519 1.00 84.56 85 GLY A C 1
ATOM 672 O O . GLY A 1 85 ? 24.633 7.883 -5.796 1.00 84.56 85 GLY A O 1
ATOM 673 N N . VAL A 1 86 ? 24.902 7.019 -7.851 1.00 75.25 86 VAL A N 1
ATOM 674 C CA . VAL A 1 86 ? 24.199 8.105 -8.543 1.00 75.25 86 VAL A CA 1
ATOM 675 C C . VAL A 1 86 ? 22.699 7.909 -8.331 1.00 75.25 86 VAL A C 1
ATOM 677 O O . VAL A 1 86 ? 22.051 7.080 -8.979 1.00 75.25 86 VAL A O 1
ATOM 680 N N . ASP A 1 87 ? 22.141 8.673 -7.392 1.00 66.88 87 ASP A N 1
ATOM 681 C CA . ASP A 1 87 ? 20.736 8.580 -7.004 1.00 66.88 87 ASP A CA 1
ATOM 682 C C . ASP A 1 87 ? 19.839 9.130 -8.136 1.00 66.88 87 ASP A C 1
ATOM 684 O O . ASP A 1 87 ? 19.521 10.316 -8.209 1.00 66.88 87 ASP A O 1
ATOM 688 N N . ASN A 1 88 ? 19.420 8.255 -9.058 1.00 61.50 88 ASN A N 1
ATOM 689 C CA . ASN A 1 88 ? 18.428 8.546 -10.103 1.00 61.50 88 ASN A CA 1
ATOM 690 C C . ASN A 1 88 ? 17.005 8.594 -9.493 1.00 61.50 88 ASN A C 1
ATOM 692 O O . ASN A 1 88 ? 16.102 7.862 -9.904 1.00 61.50 88 ASN A O 1
ATOM 696 N N . ALA A 1 89 ? 16.802 9.437 -8.479 1.00 57.06 89 ALA A N 1
ATOM 697 C CA . ALA A 1 89 ? 15.553 9.549 -7.722 1.00 57.06 89 ALA A CA 1
ATOM 698 C C . ALA A 1 89 ? 14.393 10.193 -8.513 1.00 57.06 89 ALA A C 1
ATOM 700 O O . ALA A 1 89 ? 13.259 10.231 -8.034 1.00 57.06 89 ALA A O 1
ATOM 701 N N . ASP A 1 90 ? 14.642 10.704 -9.721 1.00 55.03 90 ASP A N 1
ATOM 702 C CA . ASP A 1 90 ? 13.705 11.608 -10.395 1.00 55.03 90 ASP A CA 1
ATOM 703 C C . ASP A 1 90 ? 12.429 10.960 -10.948 1.00 55.03 90 ASP A C 1
ATOM 705 O O . ASP A 1 90 ? 11.444 11.667 -11.148 1.00 55.03 90 ASP A O 1
ATOM 709 N N . PHE A 1 91 ? 12.367 9.636 -11.126 1.00 50.97 91 PHE A N 1
ATOM 710 C CA . PHE A 1 91 ? 11.142 8.996 -11.636 1.00 50.97 91 PHE A CA 1
ATOM 711 C C . PHE A 1 91 ? 10.132 8.589 -10.557 1.00 50.97 91 PHE A C 1
ATOM 713 O O . PHE A 1 91 ? 8.934 8.552 -10.842 1.00 50.97 91 PHE A O 1
ATOM 720 N N . CYS A 1 92 ? 10.565 8.352 -9.312 1.00 49.59 92 CYS A N 1
ATOM 721 C CA . CYS A 1 92 ? 9.643 7.978 -8.228 1.00 49.59 92 CYS A CA 1
ATOM 722 C C . CYS A 1 92 ? 8.786 9.174 -7.742 1.00 49.59 92 CYS A C 1
ATOM 724 O O . CYS A 1 92 ? 7.788 9.010 -7.048 1.00 49.59 92 CYS A O 1
ATOM 726 N N . LYS A 1 93 ? 9.080 10.397 -8.209 1.00 53.03 93 LYS A N 1
ATOM 727 C CA . LYS A 1 93 ? 8.314 11.619 -7.899 1.00 53.03 93 LYS A CA 1
ATOM 728 C C . LYS A 1 93 ? 6.898 11.678 -8.498 1.00 53.03 93 LYS A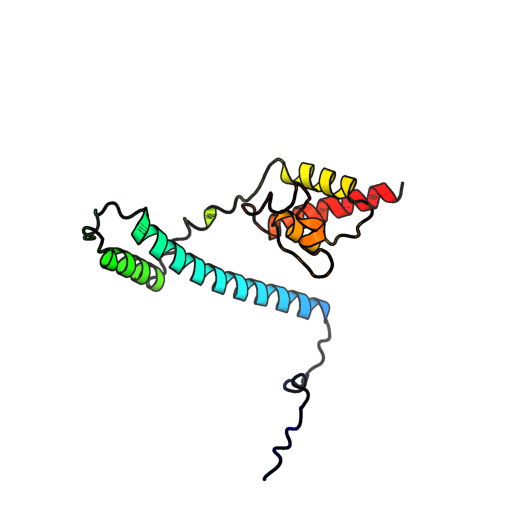 C 1
ATOM 730 O O . LYS A 1 93 ? 6.227 12.693 -8.340 1.00 53.03 93 LYS A O 1
ATOM 735 N N . LYS A 1 94 ? 6.414 10.640 -9.194 1.00 54.84 94 LYS A N 1
ATOM 736 C CA . LYS A 1 94 ? 5.043 10.639 -9.745 1.00 54.84 94 LYS A CA 1
ATOM 737 C C . LYS A 1 94 ? 3.951 10.415 -8.701 1.00 54.84 94 LYS A C 1
ATOM 739 O O . LYS A 1 94 ? 2.782 10.620 -9.020 1.00 54.84 94 LYS A O 1
ATOM 744 N N . ILE A 1 95 ? 4.312 10.027 -7.481 1.00 60.97 95 ILE A N 1
ATOM 745 C CA . ILE A 1 95 ? 3.369 10.028 -6.370 1.00 60.97 95 ILE A CA 1
ATOM 746 C C . ILE A 1 95 ? 3.207 11.482 -5.915 1.00 60.97 95 ILE A C 1
ATOM 748 O O . ILE A 1 95 ? 4.114 12.079 -5.334 1.00 60.97 95 ILE A O 1
ATOM 752 N N . GLY A 1 96 ? 2.067 12.077 -6.260 1.00 62.84 96 GLY A N 1
ATOM 753 C CA . GLY A 1 96 ? 1.732 13.441 -5.885 1.00 62.84 96 GLY A CA 1
ATOM 754 C C . GLY A 1 96 ? 1.699 13.572 -4.366 1.00 62.84 96 GLY A C 1
ATOM 755 O O . GLY A 1 96 ? 1.081 12.763 -3.679 1.00 62.84 96 GLY A O 1
ATOM 756 N N . GLN A 1 97 ? 2.357 14.601 -3.832 1.00 66.31 97 GLN A N 1
ATOM 757 C CA . GLN A 1 97 ? 2.402 14.817 -2.382 1.00 66.31 97 GLN A CA 1
ATOM 758 C C . GLN A 1 97 ? 1.097 15.379 -1.812 1.00 66.31 97 GLN A C 1
ATOM 760 O O . GLN A 1 97 ? 0.903 15.384 -0.603 1.00 66.31 97 GLN A O 1
ATOM 765 N N . SER A 1 98 ? 0.194 15.885 -2.651 1.00 72.00 98 SER A N 1
ATOM 766 C CA . SER A 1 98 ? -1.054 16.468 -2.172 1.00 72.00 98 SER A CA 1
ATOM 767 C C . SER A 1 98 ? -2.075 16.586 -3.301 1.00 72.00 98 SER A C 1
ATOM 769 O O . SER A 1 98 ? -1.728 16.841 -4.455 1.00 72.00 98 SER A O 1
ATOM 771 N N . SER A 1 99 ? -3.350 16.406 -2.955 1.00 82.81 99 SER A N 1
ATOM 772 C CA . SER A 1 99 ? -4.478 16.817 -3.788 1.00 82.81 99 SER A CA 1
ATOM 773 C C . SER A 1 99 ? -5.315 17.819 -3.004 1.00 82.81 99 SER A C 1
ATOM 775 O O . SER A 1 99 ? -5.679 17.529 -1.859 1.00 82.81 99 SER A O 1
ATOM 777 N N . PRO A 1 100 ? -5.688 18.962 -3.610 1.00 85.06 100 PRO A N 1
ATOM 778 C CA . PRO A 1 100 ? -6.525 19.960 -2.947 1.00 85.06 100 PRO A CA 1
ATOM 779 C C . PRO A 1 100 ? -7.909 19.405 -2.578 1.00 85.06 100 PRO A C 1
ATOM 781 O O . PRO A 1 100 ? -8.563 19.928 -1.679 1.00 85.06 100 PRO A O 1
ATOM 784 N N . PHE A 1 101 ? -8.347 18.323 -3.230 1.00 93.00 101 PHE A N 1
ATOM 785 C CA . PHE A 1 101 ? -9.652 17.705 -3.003 1.00 93.00 101 PHE A CA 1
ATOM 786 C C . PHE A 1 101 ? -9.625 16.578 -1.967 1.00 93.00 101 PHE A C 1
ATOM 788 O O . PHE A 1 101 ? -10.687 16.169 -1.510 1.00 93.00 101 PHE A O 1
ATOM 795 N N . LEU A 1 102 ? -8.442 16.092 -1.563 1.00 94.44 102 LEU A N 1
ATOM 796 C CA . LEU A 1 102 ? -8.307 14.905 -0.708 1.00 94.44 102 LEU A CA 1
ATOM 797 C C . LEU A 1 102 ? -9.133 15.008 0.577 1.00 94.44 102 LEU A C 1
ATOM 799 O O . LEU A 1 102 ? -9.915 14.115 0.887 1.00 94.44 102 LEU A O 1
ATOM 803 N N . ARG A 1 103 ? -9.001 16.116 1.313 1.00 94.31 103 ARG A N 1
ATOM 804 C CA . ARG A 1 103 ? -9.738 16.306 2.572 1.00 94.31 103 ARG A CA 1
ATOM 805 C C . ARG A 1 103 ? -11.246 16.433 2.361 1.00 94.31 103 ARG A C 1
ATOM 807 O O . ARG A 1 103 ? -12.018 15.890 3.146 1.00 94.31 103 ARG A O 1
ATOM 814 N N . ALA A 1 104 ? -11.669 17.118 1.299 1.00 94.88 104 ALA A N 1
ATOM 815 C CA . ALA A 1 104 ? -13.086 17.266 0.979 1.00 94.88 104 ALA A CA 1
ATOM 816 C C . ALA A 1 104 ? -13.721 15.909 0.639 1.00 94.88 104 ALA A C 1
ATOM 818 O O . ALA A 1 104 ? -14.758 15.561 1.202 1.00 94.88 104 ALA A O 1
ATOM 819 N N . ASP A 1 105 ? -13.060 15.112 -0.200 1.00 96.00 105 ASP A N 1
ATOM 820 C CA . ASP A 1 105 ? -13.539 13.786 -0.592 1.00 96.00 105 ASP A CA 1
ATOM 821 C C . ASP A 1 105 ? -13.523 12.811 0.597 1.00 96.00 105 ASP A C 1
ATOM 823 O O . ASP A 1 105 ? -14.487 12.071 0.784 1.00 96.00 105 ASP A O 1
ATOM 827 N N . LEU A 1 106 ? -12.494 12.854 1.458 1.00 95.69 106 LEU A N 1
ATOM 828 C CA . LEU A 1 106 ? -12.457 12.091 2.714 1.00 95.69 106 LEU A CA 1
ATOM 829 C C . LEU A 1 106 ? -13.655 12.420 3.609 1.00 95.69 106 LEU A C 1
ATOM 831 O O . LEU A 1 106 ? -14.308 11.514 4.128 1.00 95.69 106 LEU A O 1
ATOM 835 N N . LYS A 1 107 ? -13.981 13.704 3.761 1.00 94.56 107 LYS A N 1
ATOM 836 C CA . LYS A 1 107 ? -15.122 14.148 4.565 1.00 94.56 107 LYS A CA 1
ATOM 837 C C . LYS A 1 107 ? -16.450 13.642 4.000 1.00 94.56 107 LYS A C 1
ATOM 839 O O . LYS A 1 107 ? -17.258 13.107 4.758 1.00 94.56 107 LYS A O 1
ATOM 844 N N . VAL A 1 108 ? -16.667 13.761 2.687 1.00 95.19 108 VAL A N 1
ATOM 845 C CA . VAL A 1 108 ? -17.882 13.246 2.028 1.00 95.19 108 VAL A CA 1
ATOM 846 C C . VAL A 1 108 ? -17.962 11.723 2.150 1.00 95.19 108 VAL A C 1
ATOM 848 O O . VAL A 1 108 ? -19.035 11.185 2.431 1.00 95.19 108 VAL A O 1
ATOM 851 N N . PHE A 1 109 ? -16.837 11.022 1.996 1.00 95.56 109 PHE A N 1
ATOM 852 C CA . PHE A 1 109 ? -16.763 9.575 2.174 1.00 95.56 109 PHE A CA 1
ATOM 853 C C . PHE A 1 109 ? -17.165 9.153 3.591 1.00 95.56 109 PHE A C 1
ATOM 855 O O . PHE A 1 109 ? -18.009 8.268 3.736 1.00 95.56 109 PHE A O 1
ATOM 862 N N . LEU A 1 110 ? -16.611 9.796 4.624 1.00 94.81 110 LEU A N 1
ATOM 863 C CA . LEU A 1 110 ? -16.931 9.492 6.021 1.00 94.81 110 LEU A CA 1
ATOM 864 C C . LEU A 1 110 ? -18.404 9.782 6.337 1.00 94.81 110 LEU A C 1
ATOM 866 O O . LEU A 1 110 ? -19.076 8.940 6.922 1.00 94.81 110 LEU A O 1
ATOM 870 N N . GLN A 1 111 ? -18.938 10.915 5.871 1.00 93.19 111 GLN A N 1
ATOM 871 C CA . GLN A 1 111 ? -20.354 11.262 6.041 1.00 93.19 111 GLN A CA 1
ATOM 872 C C . GLN A 1 111 ? -21.292 10.255 5.364 1.00 93.19 111 GLN A C 1
ATOM 874 O O . GLN A 1 111 ? -22.289 9.847 5.953 1.00 93.19 111 GLN A O 1
ATOM 879 N N . SER A 1 112 ? -20.957 9.818 4.149 1.00 92.94 112 SER A N 1
ATOM 880 C CA . SER A 1 112 ? -21.773 8.858 3.391 1.00 92.94 112 SER A CA 1
ATOM 881 C C . SER A 1 112 ? -21.728 7.442 3.980 1.00 92.94 112 SER A C 1
ATOM 883 O O . SER A 1 112 ? -22.590 6.620 3.680 1.00 92.94 112 SER A O 1
ATOM 885 N N . ASN A 1 113 ? -20.727 7.147 4.813 1.00 93.12 113 ASN A N 1
ATOM 886 C CA . ASN A 1 113 ? -20.492 5.832 5.405 1.00 93.12 113 ASN A CA 1
ATOM 887 C C . ASN A 1 113 ? -20.430 5.896 6.939 1.00 93.12 113 ASN A C 1
ATOM 889 O O . ASN A 1 113 ? -19.703 5.121 7.556 1.00 93.12 113 ASN A O 1
ATOM 893 N N . SER A 1 114 ? -21.211 6.786 7.559 1.00 90.50 114 SER A N 1
ATOM 894 C CA . SER A 1 114 ? -21.237 6.994 9.018 1.00 90.50 114 SER A CA 1
ATOM 895 C C . SER A 1 114 ? -21.605 5.739 9.822 1.00 90.50 114 SER A C 1
ATOM 897 O O . SER A 1 114 ? -21.238 5.604 10.985 1.00 90.50 114 SER A O 1
ATOM 899 N N . HIS A 1 115 ? -22.284 4.780 9.191 1.00 90.06 115 HIS A N 1
ATOM 900 C CA . HIS A 1 115 ? -22.621 3.482 9.773 1.00 90.06 115 HIS A CA 1
ATOM 901 C C . HIS A 1 115 ? -21.407 2.545 9.941 1.00 90.06 115 HIS A C 1
ATOM 903 O O . HIS A 1 115 ? -21.497 1.554 10.666 1.00 90.06 115 HIS A O 1
ATOM 909 N N . ALA A 1 116 ? -20.279 2.819 9.276 1.00 91.31 116 ALA A N 1
ATOM 910 C CA . ALA A 1 116 ? -19.082 1.985 9.305 1.00 91.31 116 ALA A CA 1
ATOM 911 C C . ALA A 1 116 ? -17.980 2.589 10.194 1.00 91.31 116 ALA A C 1
ATOM 913 O O . ALA A 1 116 ? -17.712 3.789 10.179 1.00 91.31 116 ALA A O 1
ATOM 914 N N . ARG A 1 117 ? -17.291 1.738 10.967 1.00 91.38 117 ARG A N 1
ATOM 915 C CA . ARG A 1 117 ? -16.245 2.164 11.913 1.00 91.38 117 ARG A CA 1
ATOM 916 C C . ARG A 1 117 ? -14.847 2.065 11.321 1.00 91.38 117 ARG A C 1
ATOM 918 O O . ARG A 1 117 ? -14.171 1.049 11.484 1.00 91.38 117 ARG A O 1
ATOM 925 N N . PHE A 1 118 ? -14.377 3.137 10.700 1.00 94.25 118 PHE A N 1
ATOM 926 C CA . PHE A 1 118 ? -13.057 3.150 10.076 1.00 94.25 118 PHE A CA 1
ATOM 927 C C . PHE A 1 118 ? -11.906 3.446 11.038 1.00 94.25 118 PHE A C 1
ATOM 929 O O . PHE A 1 118 ? -12.009 4.257 11.955 1.00 94.25 118 PHE A O 1
ATOM 936 N N . THR A 1 119 ? -10.756 2.841 10.745 1.00 95.19 119 THR A N 1
ATOM 937 C CA . THR A 1 119 ? -9.449 3.344 11.184 1.00 95.19 119 THR A CA 1
ATOM 938 C C . THR A 1 119 ? -8.846 4.221 10.081 1.00 95.19 119 THR A C 1
ATOM 940 O O . THR A 1 119 ? -9.191 4.024 8.911 1.00 95.19 119 THR A O 1
ATOM 943 N N . PRO A 1 120 ? -7.894 5.127 10.383 1.00 96.50 120 PRO A N 1
ATOM 944 C CA . PRO A 1 120 ? -7.227 5.929 9.349 1.00 96.50 120 PRO A CA 1
ATOM 945 C C . PRO A 1 120 ? -6.623 5.067 8.232 1.00 96.50 120 PRO A C 1
ATOM 947 O O . PRO A 1 120 ? -6.784 5.354 7.048 1.00 96.50 120 PRO A O 1
ATOM 950 N N . ARG A 1 121 ? -6.016 3.932 8.607 1.00 96.56 121 ARG A N 1
ATOM 951 C CA . ARG A 1 121 ? -5.476 2.949 7.662 1.00 96.56 121 ARG A CA 1
ATOM 952 C C . ARG A 1 121 ? -6.563 2.320 6.789 1.00 96.56 121 ARG A C 1
ATOM 954 O O . ARG A 1 121 ? -6.320 2.094 5.609 1.00 96.56 121 ARG A O 1
ATOM 961 N N . ALA A 1 122 ? -7.740 2.017 7.340 1.00 96.56 122 ALA A N 1
ATOM 962 C CA . ALA A 1 122 ? -8.846 1.459 6.562 1.00 96.56 122 ALA A CA 1
ATOM 963 C C . ALA A 1 122 ? -9.353 2.451 5.507 1.00 96.56 122 ALA A C 1
ATOM 965 O O . ALA A 1 122 ? -9.543 2.060 4.357 1.00 96.56 122 ALA A O 1
ATOM 966 N N . VAL A 1 123 ? -9.487 3.733 5.866 1.00 96.75 123 VAL A N 1
ATOM 967 C CA . VAL A 1 123 ? -9.863 4.785 4.909 1.00 96.75 123 VAL A CA 1
ATOM 968 C C . VAL A 1 123 ? -8.809 4.914 3.810 1.00 96.75 123 VAL A C 1
ATOM 970 O O . VAL A 1 123 ? -9.153 4.868 2.633 1.00 96.75 123 VAL A O 1
ATOM 973 N N . ALA A 1 124 ? -7.523 4.982 4.170 1.00 97.19 124 ALA A N 1
ATOM 974 C CA . ALA A 1 124 ? -6.441 5.053 3.188 1.00 97.19 124 ALA A CA 1
ATOM 975 C C . ALA A 1 124 ? -6.441 3.852 2.229 1.00 97.19 124 ALA A C 1
ATOM 977 O O . ALA A 1 124 ? -6.303 4.018 1.020 1.00 97.19 124 ALA A O 1
ATOM 978 N N . ARG A 1 125 ? -6.697 2.638 2.734 1.00 97.44 125 ARG A N 1
ATOM 979 C CA . ARG A 1 125 ? -6.851 1.443 1.891 1.00 97.44 125 ARG A CA 1
ATOM 980 C C . ARG A 1 125 ? -8.003 1.565 0.897 1.00 97.44 125 ARG A C 1
ATOM 982 O O . ARG A 1 125 ? -7.797 1.246 -0.268 1.00 97.44 125 ARG A O 1
ATOM 989 N N . VAL A 1 126 ? -9.170 2.060 1.314 1.00 96.94 126 VAL A N 1
ATOM 990 C CA . VAL A 1 126 ? -10.305 2.310 0.404 1.00 96.94 126 VAL A CA 1
ATOM 991 C C . VAL A 1 126 ? -9.915 3.318 -0.679 1.00 96.94 126 VAL A C 1
ATOM 993 O O . VAL A 1 126 ? -10.063 3.032 -1.865 1.00 96.94 126 VAL A O 1
ATOM 996 N N . MET A 1 127 ? -9.327 4.450 -0.290 1.00 96.56 127 MET A N 1
ATOM 997 C CA . MET A 1 127 ? -8.896 5.510 -1.212 1.00 96.56 127 MET A CA 1
ATOM 998 C C . MET A 1 127 ? -7.840 5.035 -2.227 1.00 96.56 127 MET A C 1
ATOM 1000 O O . MET A 1 127 ? -7.815 5.516 -3.360 1.00 96.56 127 MET A O 1
ATOM 1004 N N . HIS A 1 128 ? -7.016 4.050 -1.856 1.00 96.88 128 HIS A N 1
ATOM 1005 C CA . HIS A 1 128 ? -6.043 3.383 -2.734 1.00 96.88 128 HIS A CA 1
ATOM 1006 C C . HIS A 1 128 ? -6.582 2.152 -3.470 1.00 96.88 128 HIS A C 1
ATOM 1008 O O . HIS A 1 128 ? -5.874 1.563 -4.281 1.00 96.88 128 HIS A O 1
ATOM 1014 N N . GLY A 1 129 ? -7.820 1.741 -3.208 1.00 97.00 129 GLY A N 1
ATOM 1015 C CA . GLY A 1 129 ? -8.423 0.591 -3.869 1.00 97.00 129 GLY A CA 1
ATOM 1016 C C . GLY A 1 129 ? -7.889 -0.762 -3.383 1.00 97.00 129 GLY A C 1
ATOM 1017 O O . GLY A 1 129 ? -7.877 -1.737 -4.134 1.00 97.00 129 GLY A O 1
ATOM 1018 N N . ILE A 1 130 ? -7.439 -0.838 -2.128 1.00 97.12 130 ILE A N 1
ATOM 1019 C CA . ILE A 1 130 ? -6.847 -2.032 -1.518 1.00 97.12 130 ILE A CA 1
ATOM 1020 C C . ILE A 1 130 ? -7.853 -2.677 -0.554 1.00 97.12 130 ILE A C 1
ATOM 1022 O O . ILE A 1 130 ? -8.190 -2.122 0.490 1.00 97.12 130 ILE A O 1
ATOM 1026 N N . ALA A 1 131 ? -8.286 -3.905 -0.844 1.00 96.88 131 ALA A N 1
ATOM 1027 C CA . ALA A 1 131 ? -9.195 -4.659 0.027 1.00 96.88 131 ALA A CA 1
ATOM 1028 C C . ALA A 1 131 ? -8.577 -4.996 1.386 1.00 96.88 131 ALA A C 1
ATOM 1030 O O . ALA A 1 131 ? -7.369 -5.177 1.509 1.00 96.88 131 ALA A O 1
ATOM 1031 N N . SER A 1 132 ? -9.401 -5.124 2.421 1.00 94.56 132 SER A N 1
ATOM 1032 C CA . SER A 1 132 ? -8.999 -5.715 3.704 1.00 94.56 132 SER A CA 1
ATOM 1033 C C . SER A 1 132 ? -10.083 -6.668 4.214 1.00 94.56 132 SER A C 1
ATOM 1035 O O . SER A 1 132 ? -11.211 -6.572 3.738 1.00 94.56 132 SER A O 1
ATOM 1037 N N . PRO A 1 133 ? -9.794 -7.563 5.177 1.00 94.06 133 PRO A N 1
ATOM 1038 C CA . PRO A 1 133 ? -10.791 -8.519 5.666 1.00 94.06 133 PRO A CA 1
ATOM 1039 C C . PRO A 1 133 ? -12.086 -7.862 6.168 1.00 94.06 133 PRO A C 1
ATOM 1041 O O . PRO A 1 133 ? -13.171 -8.350 5.877 1.00 94.06 133 PRO A O 1
ATOM 1044 N N . ALA A 1 134 ? -11.979 -6.720 6.856 1.00 92.62 134 ALA A N 1
ATOM 1045 C CA . ALA A 1 134 ? -13.135 -5.949 7.325 1.00 92.62 134 ALA A CA 1
ATOM 1046 C C . ALA A 1 134 ? -13.782 -5.081 6.225 1.00 92.62 134 ALA A C 1
ATOM 1048 O O . ALA A 1 134 ? -14.946 -4.710 6.333 1.00 92.62 134 ALA A O 1
ATOM 1049 N N . TYR A 1 135 ? -13.035 -4.769 5.160 1.00 94.56 135 TYR A N 1
ATOM 1050 C CA . TYR A 1 135 ? -13.460 -3.914 4.047 1.00 94.56 135 TYR A CA 1
ATOM 1051 C C . TYR A 1 135 ? -13.176 -4.610 2.702 1.00 94.56 135 TYR A C 1
ATOM 1053 O O . TYR A 1 135 ? -12.245 -4.217 1.986 1.00 94.56 135 TYR A O 1
ATOM 1061 N N . PRO A 1 136 ? -13.902 -5.697 2.373 1.00 96.00 136 PRO A N 1
ATOM 1062 C CA . PRO A 1 136 ? -13.641 -6.488 1.175 1.00 96.00 136 PRO A CA 1
ATOM 1063 C C . PRO A 1 136 ? -14.030 -5.727 -0.097 1.00 96.00 136 PRO A C 1
ATOM 1065 O O . PRO A 1 136 ? -15.009 -4.975 -0.116 1.00 96.00 136 PRO A O 1
ATOM 1068 N N . SER A 1 137 ? -13.299 -5.960 -1.193 1.00 96.00 137 SER A N 1
ATOM 1069 C CA . SER A 1 137 ? -13.559 -5.297 -2.481 1.00 96.00 137 SER A CA 1
ATOM 1070 C C . SER A 1 137 ? -14.969 -5.572 -3.007 1.00 96.00 137 SER A C 1
ATOM 1072 O O . SER A 1 137 ? -15.573 -4.684 -3.598 1.00 96.00 137 SER A O 1
ATOM 1074 N N . THR A 1 138 ? -15.541 -6.747 -2.742 1.00 95.19 138 THR A N 1
ATOM 1075 C CA . THR A 1 138 ? -16.909 -7.111 -3.153 1.00 95.19 138 THR A CA 1
ATOM 1076 C C . THR A 1 138 ? -17.980 -6.152 -2.623 1.00 95.19 138 THR A C 1
ATOM 1078 O O . THR A 1 138 ? -18.991 -5.931 -3.293 1.00 95.19 138 THR A O 1
ATOM 1081 N N . ALA A 1 139 ? -17.746 -5.547 -1.454 1.00 92.75 139 ALA A N 1
ATOM 1082 C CA . ALA A 1 139 ? -18.630 -4.548 -0.862 1.00 92.75 139 ALA A CA 1
ATOM 1083 C C . ALA A 1 139 ? -18.178 -3.111 -1.177 1.00 92.75 139 ALA A C 1
ATOM 1085 O O . ALA A 1 139 ? -18.995 -2.284 -1.575 1.00 92.75 139 ALA A O 1
ATOM 1086 N N . TRP A 1 140 ? -16.880 -2.819 -1.046 1.00 94.12 140 TRP A N 1
ATOM 1087 C CA . TRP A 1 140 ? -16.372 -1.440 -1.001 1.00 94.12 140 TRP A CA 1
ATOM 1088 C C . TRP A 1 140 ? -15.869 -0.881 -2.337 1.00 94.12 140 TRP A C 1
ATOM 1090 O O . TRP A 1 140 ? -15.765 0.338 -2.486 1.00 94.12 140 TRP A O 1
ATOM 1100 N N . SER A 1 141 ? -15.624 -1.732 -3.340 1.00 94.50 141 SER A N 1
ATOM 1101 C CA . SER A 1 141 ? -15.175 -1.270 -4.668 1.00 94.50 141 SER A CA 1
ATOM 1102 C C . SER A 1 141 ? -16.236 -0.505 -5.457 1.00 94.50 141 SER A C 1
ATOM 1104 O O . SER A 1 141 ? -15.915 0.176 -6.423 1.00 94.50 141 SER A O 1
ATOM 1106 N N . LYS A 1 142 ? -17.501 -0.581 -5.028 1.00 91.25 142 LYS A N 1
ATOM 1107 C CA . LYS A 1 142 ? -18.626 0.126 -5.654 1.00 91.25 142 LYS A CA 1
ATOM 1108 C C . LYS A 1 142 ? -18.647 1.621 -5.325 1.00 91.25 142 LYS A C 1
ATOM 1110 O O . LYS A 1 142 ? -19.386 2.371 -5.955 1.00 91.25 142 LYS A O 1
ATOM 1115 N N . THR A 1 143 ? -17.883 2.059 -4.323 1.00 89.75 143 THR A N 1
ATOM 1116 C CA . THR A 1 143 ? -17.813 3.478 -3.959 1.00 89.75 143 THR A CA 1
ATOM 1117 C C . THR A 1 143 ? -16.967 4.237 -4.982 1.00 89.75 143 THR A C 1
ATOM 1119 O O . THR A 1 143 ? -15.911 3.764 -5.389 1.00 89.75 143 THR A O 1
ATOM 1122 N N . HIS A 1 144 ? -17.378 5.451 -5.357 1.00 93.06 144 HIS A N 1
ATOM 1123 C CA . HIS A 1 144 ? -16.612 6.309 -6.278 1.00 93.06 144 HIS A CA 1
ATOM 1124 C C . HIS A 1 144 ? -15.234 6.730 -5.720 1.00 93.06 144 HIS A C 1
ATOM 1126 O O . HIS A 1 144 ? -14.358 7.195 -6.446 1.00 93.06 144 HIS A O 1
ATOM 1132 N N . PHE A 1 145 ? -15.037 6.567 -4.413 1.00 95.56 145 PHE A N 1
ATOM 1133 C CA . PHE A 1 145 ? -13.781 6.861 -3.733 1.00 95.56 145 PHE A CA 1
ATOM 1134 C C . PHE A 1 145 ? -12.764 5.715 -3.836 1.00 95.56 145 PHE A C 1
ATOM 1136 O O . PHE A 1 145 ? -11.580 5.929 -3.575 1.00 95.56 145 PHE A O 1
ATOM 1143 N N . TRP A 1 146 ? -13.196 4.513 -4.234 1.00 96.56 146 TRP A N 1
ATOM 1144 C CA . TRP A 1 146 ? -12.325 3.348 -4.334 1.00 96.56 146 TRP A CA 1
ATOM 1145 C C . TRP A 1 146 ? -11.218 3.556 -5.371 1.00 96.56 146 TRP A C 1
ATOM 1147 O O . TRP A 1 146 ? -11.485 3.685 -6.563 1.00 96.56 146 TRP A O 1
ATOM 1157 N N . GLY A 1 147 ? -9.960 3.575 -4.927 1.00 95.56 147 GLY A N 1
ATOM 1158 C CA . GLY A 1 147 ? -8.805 3.733 -5.820 1.00 95.56 147 GLY A CA 1
ATOM 1159 C C . GLY A 1 147 ? -8.634 5.131 -6.426 1.00 95.56 147 GLY A C 1
ATOM 1160 O O . GLY A 1 147 ? -7.798 5.313 -7.311 1.00 95.56 147 GLY A O 1
ATOM 1161 N N . ARG A 1 148 ? -9.385 6.132 -5.954 1.00 94.94 148 ARG A N 1
ATOM 1162 C CA . ARG A 1 148 ? -9.340 7.509 -6.473 1.00 94.94 148 ARG A CA 1
ATOM 1163 C C . ARG A 1 148 ? -8.003 8.213 -6.220 1.00 94.94 148 ARG A C 1
ATOM 1165 O O . ARG A 1 148 ? -7.623 9.102 -6.980 1.00 94.94 148 ARG A O 1
ATOM 1172 N N . TYR A 1 149 ? -7.279 7.800 -5.183 1.00 95.62 149 TYR A N 1
ATOM 1173 C CA . TYR A 1 149 ? -6.041 8.433 -4.727 1.00 95.62 149 TYR A CA 1
ATOM 1174 C C . TYR A 1 149 ? -4.821 7.515 -4.827 1.00 95.62 149 TYR A C 1
ATOM 1176 O O . TYR A 1 149 ? -3.846 7.701 -4.114 1.00 95.62 149 TYR A O 1
ATOM 1184 N N . THR A 1 150 ? -4.832 6.559 -5.760 1.00 92.88 150 THR A N 1
ATOM 1185 C CA . THR A 1 150 ? -3.691 5.657 -6.035 1.00 92.88 150 THR A CA 1
ATOM 1186 C C . THR A 1 150 ? -2.395 6.376 -6.415 1.00 92.88 150 THR A C 1
ATOM 1188 O O . THR A 1 150 ? -1.322 5.796 -6.292 1.00 92.88 150 THR A O 1
ATOM 1191 N N . HIS A 1 151 ? -2.494 7.625 -6.873 1.00 89.25 151 HIS A N 1
ATOM 1192 C CA . HIS A 1 151 ? -1.371 8.479 -7.252 1.00 89.25 151 HIS A CA 1
ATOM 1193 C C . HIS A 1 151 ? -0.870 9.379 -6.112 1.00 89.25 151 HIS A C 1
ATOM 1195 O O . HIS A 1 151 ? 0.089 10.111 -6.327 1.00 89.25 151 HIS A O 1
ATOM 1201 N N . ILE A 1 152 ? -1.519 9.383 -4.944 1.00 91.50 152 ILE A N 1
ATOM 1202 C CA . ILE A 1 152 ? -1.066 10.123 -3.757 1.00 91.50 152 ILE A CA 1
ATOM 1203 C C . ILE A 1 152 ? -0.348 9.158 -2.827 1.00 91.50 152 ILE A C 1
ATOM 1205 O O . ILE A 1 152 ? -0.640 7.967 -2.831 1.00 91.50 152 ILE A O 1
ATOM 1209 N N . ASP A 1 153 ? 0.607 9.650 -2.045 1.00 89.62 153 ASP A N 1
ATOM 1210 C CA . ASP A 1 153 ? 1.311 8.810 -1.085 1.00 89.62 153 ASP A CA 1
ATOM 1211 C C . ASP A 1 153 ? 0.343 8.241 -0.034 1.00 89.62 153 ASP A C 1
ATOM 1213 O O . ASP A 1 153 ? -0.489 8.952 0.537 1.00 89.62 153 ASP A O 1
ATOM 1217 N N . PHE A 1 154 ? 0.457 6.938 0.236 1.00 92.06 154 PHE A N 1
ATOM 1218 C CA . PHE A 1 154 ? -0.450 6.247 1.153 1.00 92.06 154 PHE A CA 1
ATOM 1219 C C . PHE A 1 154 ? -0.405 6.836 2.565 1.00 92.06 154 PHE A C 1
ATOM 1221 O O . PHE A 1 154 ? -1.431 6.893 3.249 1.00 92.06 154 PHE A O 1
ATOM 1228 N N . LYS A 1 155 ? 0.772 7.287 3.014 1.00 90.38 155 LYS A N 1
ATOM 1229 C CA . LYS A 1 155 ? 0.953 7.899 4.329 1.00 90.38 155 LYS A CA 1
ATOM 1230 C C . LYS A 1 155 ? 0.288 9.270 4.381 1.00 90.38 155 LYS A C 1
ATOM 1232 O O . LYS A 1 155 ? -0.392 9.547 5.362 1.00 90.38 155 LYS A O 1
ATOM 1237 N N . GLU A 1 156 ? 0.394 10.068 3.322 1.00 92.12 156 GLU A N 1
ATOM 1238 C CA . GLU A 1 156 ? -0.315 11.353 3.210 1.00 92.12 156 GLU A CA 1
ATOM 1239 C C . GLU A 1 156 ? -1.838 11.168 3.280 1.00 92.12 156 GLU A C 1
ATOM 1241 O O . GLU A 1 156 ? -2.524 11.849 4.048 1.00 92.12 156 GLU A O 1
ATOM 1246 N N . VAL A 1 157 ? -2.383 10.183 2.555 1.00 95.94 157 VAL A N 1
ATOM 1247 C CA . VAL A 1 157 ? -3.815 9.846 2.631 1.00 95.94 157 VAL A CA 1
ATOM 1248 C C . VAL A 1 157 ? -4.203 9.380 4.036 1.00 95.94 157 VAL A C 1
ATOM 1250 O O . VAL A 1 157 ? -5.256 9.765 4.548 1.00 95.94 157 VAL A O 1
ATOM 1253 N N . MET A 1 158 ? -3.364 8.570 4.683 1.00 95.44 158 MET A N 1
ATOM 1254 C CA . MET A 1 158 ? -3.613 8.063 6.032 1.00 95.44 158 MET A CA 1
ATOM 1255 C C . MET A 1 158 ? -3.576 9.167 7.096 1.00 95.44 158 MET A C 1
ATOM 1257 O O . MET A 1 158 ? -4.443 9.175 7.972 1.00 95.44 158 MET A O 1
ATOM 1261 N N . GLU A 1 159 ? -2.627 10.104 7.028 1.00 94.81 159 GLU A N 1
ATOM 1262 C CA . GLU A 1 159 ? -2.568 11.246 7.949 1.00 94.81 1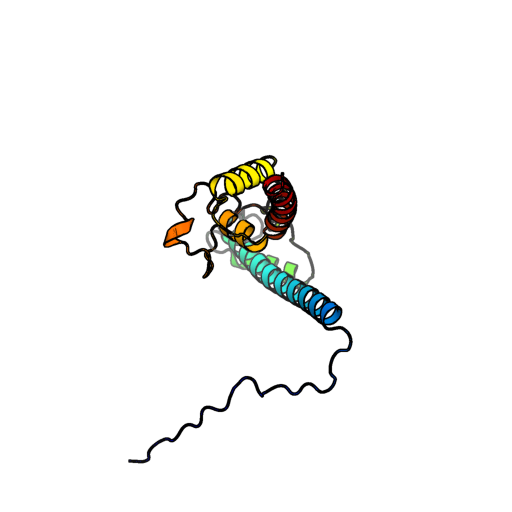59 GLU A CA 1
ATOM 1263 C C . GLU A 1 159 ? -3.739 12.209 7.712 1.00 94.81 159 GLU A C 1
ATOM 1265 O O . GLU A 1 159 ? -4.394 12.621 8.669 1.00 94.81 159 GLU A O 1
ATOM 1270 N N . ALA A 1 160 ? -4.102 12.492 6.456 1.00 95.25 160 ALA A N 1
ATOM 1271 C CA . ALA A 1 160 ? -5.303 13.273 6.156 1.00 95.25 160 ALA A CA 1
ATOM 1272 C C . ALA A 1 160 ? -6.574 12.598 6.706 1.00 95.25 160 ALA A C 1
ATOM 1274 O O . ALA A 1 160 ? -7.401 13.253 7.340 1.00 95.25 160 ALA A O 1
ATOM 1275 N N . ALA A 1 161 ? -6.709 11.279 6.534 1.00 96.25 161 ALA A N 1
ATOM 1276 C CA . ALA A 1 161 ? -7.834 10.517 7.070 1.00 96.25 161 ALA A CA 1
ATOM 1277 C C . ALA A 1 161 ? -7.871 10.519 8.605 1.00 96.25 161 ALA A C 1
ATOM 1279 O O . ALA A 1 161 ? -8.950 10.567 9.192 1.00 96.25 161 ALA A O 1
ATOM 1280 N N . LYS A 1 162 ? -6.709 10.476 9.266 1.00 95.94 162 LYS A N 1
ATOM 1281 C CA . LYS A 1 162 ? -6.596 10.557 10.728 1.00 95.94 162 LYS A CA 1
ATOM 1282 C C . LYS A 1 162 ? -7.116 11.888 11.258 1.00 95.94 162 LYS A C 1
ATOM 1284 O O . LYS A 1 162 ? -7.859 11.888 12.237 1.00 95.94 162 LYS A O 1
ATOM 1289 N N . GLU A 1 163 ? -6.761 12.996 10.613 1.00 94.50 163 GLU A N 1
ATOM 1290 C CA . GLU A 1 163 ? -7.250 14.319 11.004 1.00 94.50 163 GLU A CA 1
ATOM 1291 C C . GLU A 1 163 ? -8.756 14.478 10.737 1.00 94.50 163 GLU A C 1
ATOM 1293 O O . GLU A 1 163 ? -9.484 14.952 11.609 1.00 94.50 163 GLU A O 1
ATOM 1298 N N . GLU A 1 164 ? -9.267 13.999 9.597 1.00 94.19 164 GLU A N 1
ATOM 1299 C CA . GLU A 1 164 ? -10.711 14.051 9.316 1.00 94.19 164 GLU A CA 1
ATOM 1300 C C . GLU A 1 164 ? -11.536 13.148 10.249 1.00 94.19 164 GLU A C 1
ATOM 1302 O O . GLU A 1 164 ? -12.613 13.544 10.690 1.00 94.19 164 GLU A O 1
ATOM 1307 N N . LEU A 1 165 ? -11.026 11.971 10.631 1.00 94.38 165 LEU A N 1
ATOM 1308 C CA . LEU A 1 165 ? -11.698 11.093 11.597 1.00 94.38 165 LEU A CA 1
ATOM 1309 C C . LEU A 1 165 ? -11.818 11.737 12.985 1.00 94.38 165 LEU A C 1
ATOM 1311 O O . LEU A 1 165 ? -12.870 11.620 13.612 1.00 94.38 165 LEU A O 1
ATOM 1315 N N . LYS A 1 166 ? -10.787 12.453 13.457 1.00 91.50 166 LYS A N 1
ATOM 1316 C CA . LYS A 1 166 ? -10.867 13.215 14.718 1.00 91.50 166 LYS A CA 1
ATOM 1317 C C . LYS A 1 166 ? -11.980 14.266 14.661 1.00 91.50 166 LYS A C 1
ATOM 1319 O O . LYS A 1 166 ? -12.761 14.384 15.603 1.00 91.50 166 LYS A O 1
ATOM 1324 N N . ASN A 1 167 ? -12.079 14.987 13.543 1.00 88.31 167 ASN A N 1
ATOM 1325 C CA . ASN A 1 167 ? -13.109 16.007 13.327 1.00 88.31 167 ASN A CA 1
ATOM 1326 C C . ASN A 1 167 ? -14.520 15.414 13.214 1.00 88.31 167 ASN A C 1
ATOM 1328 O O . ASN A 1 167 ? -15.495 16.086 13.550 1.00 88.31 167 ASN A O 1
ATOM 1332 N N . PHE A 1 168 ? -14.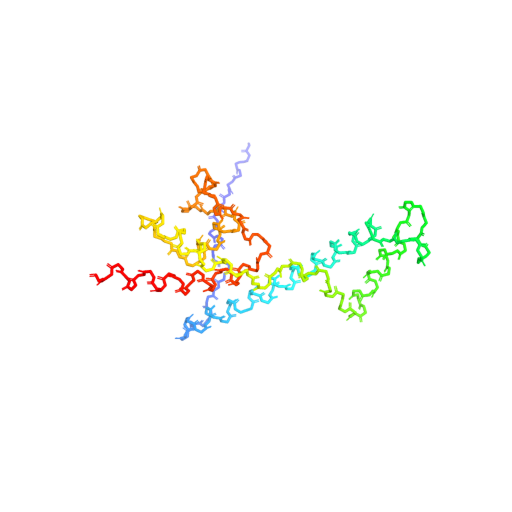635 14.183 12.715 1.00 82.50 168 PHE A N 1
ATOM 1333 C CA . PHE A 1 168 ? -15.906 13.483 12.557 1.00 82.50 168 PHE A CA 1
ATOM 1334 C C . PHE A 1 168 ? -16.465 13.013 13.905 1.00 82.50 168 PHE A C 1
ATOM 1336 O O . PHE A 1 168 ? -17.593 13.350 14.248 1.00 82.50 168 PHE A O 1
ATOM 1343 N N . VAL A 1 169 ? -15.643 12.342 14.722 1.00 75.62 169 VAL A N 1
ATOM 1344 C CA . VAL A 1 169 ? -16.056 11.854 16.053 1.00 75.62 169 VAL A CA 1
ATOM 1345 C C . VAL A 1 169 ? -16.484 13.005 16.968 1.00 75.62 169 VAL A C 1
ATOM 1347 O O . VAL A 1 169 ? -17.476 12.892 17.683 1.00 75.62 169 VAL A O 1
ATOM 1350 N N . GLY A 1 170 ? -15.790 14.146 16.902 1.00 65.69 170 GLY A N 1
ATOM 1351 C CA . GLY A 1 170 ? -16.164 15.336 17.670 1.00 65.69 170 GLY A CA 1
ATOM 1352 C C . GLY A 1 170 ? -17.542 15.914 17.317 1.00 65.69 170 GLY A C 1
ATOM 1353 O O . GLY A 1 170 ? -18.106 16.638 18.130 1.00 65.69 170 GLY A O 1
ATOM 1354 N N . LYS A 1 171 ? -18.098 15.601 16.137 1.00 60.22 171 LYS A N 1
ATOM 1355 C CA . LYS A 1 171 ? -19.431 16.058 15.709 1.00 60.22 171 LYS A CA 1
ATOM 1356 C C . LYS A 1 171 ? -20.554 15.096 16.062 1.00 60.22 171 LYS A C 1
ATOM 1358 O O . LYS A 1 171 ? -21.646 15.568 16.326 1.00 60.22 171 LYS A O 1
ATOM 1363 N N . ASP A 1 172 ? -20.286 13.794 16.117 1.00 58.22 172 ASP A N 1
ATOM 1364 C CA . ASP A 1 172 ? -21.286 12.795 16.527 1.00 58.22 172 ASP A CA 1
ATOM 1365 C C . ASP A 1 172 ? -21.585 12.836 18.041 1.00 58.22 172 ASP A C 1
ATOM 1367 O O . ASP A 1 172 ? -22.476 12.141 18.521 1.00 58.22 172 ASP A O 1
ATOM 1371 N N . THR A 1 173 ? -20.832 13.638 18.806 1.00 52.00 173 THR A N 1
ATOM 1372 C CA . THR A 1 173 ? -21.005 13.804 20.261 1.00 52.00 173 THR A CA 1
ATOM 1373 C C . THR A 1 173 ? -21.727 15.111 20.647 1.00 52.00 173 THR A C 1
ATOM 1375 O O . THR A 1 173 ? -21.812 15.423 21.834 1.00 52.00 173 THR A O 1
ATOM 1378 N N . LEU A 1 174 ? -22.225 15.878 19.667 1.00 37.81 174 LEU A N 1
ATOM 1379 C CA . LEU A 1 174 ? -23.012 17.113 19.832 1.00 37.81 174 LEU A CA 1
ATOM 1380 C C . LEU A 1 174 ? -24.427 16.914 19.282 1.00 37.81 174 LEU A C 1
ATOM 1382 O O . LEU A 1 174 ? -25.364 17.439 19.919 1.00 37.81 174 LEU A O 1
#

Secondary structure (DSSP, 8-state):
----------GGGG---SS--S-HHHHHHHHHHHHHHHHHHHHHHHHHHHHHHHHHHHT--STTS-BTTB-HHHHHHHHHHHHTT---GGGGGGSBS--TTHHHHHHHHHHHTTTS---HHHHHHHHTT--BTTB-HHHHTTSTTTTTTTTB-HHHHHHHHHHHHHHHHHHHT-

Radius of gyration: 23.58 Å; chains: 1; bounding box: 51×70×63 Å